Protein AF-A0A9P6XNH2-F1 (afdb_monomer_lite)

pLDDT: mean 90.01, std 6.52, range [66.5, 95.94]

Radius of gyration: 12.9 Å; chains: 1; bounding box: 38×22×28 Å

Organism: NCBI:txid936053

Sequence (93 aa):
MHIDSGAQSGMLTGDGKTVLSQGVIITQGTLDLRSSEAEISLKDGEPVRAVFTGKQDTMKQQLDDGTWMDAVADRIDYDIKTEIITLTGNYKR

Structure (mmCIF, N/CA/C/O backbone):
data_AF-A0A9P6XNH2-F1
#
_entry.id   AF-A0A9P6XNH2-F1
#
loop_
_atom_site.group_PDB
_atom_site.id
_atom_site.type_symbol
_atom_site.label_atom_id
_atom_site.label_alt_id
_atom_site.label_comp_id
_atom_site.label_asym_id
_atom_site.label_entity_id
_atom_site.label_seq_id
_atom_site.pdbx_PDB_ins_code
_atom_site.Cartn_x
_atom_site.Cartn_y
_atom_site.Cartn_z
_atom_site.occupancy
_atom_site.B_iso_or_equiv
_atom_site.auth_seq_id
_atom_site.auth_comp_id
_atom_site.auth_asym_id
_atom_site.auth_atom_id
_atom_site.pdbx_PDB_model_num
ATOM 1 N N . MET A 1 1 ? 2.162 7.879 -6.979 1.00 83.06 1 MET A N 1
ATOM 2 C CA . MET A 1 1 ? 2.406 7.138 -5.726 1.00 83.06 1 MET A CA 1
ATOM 3 C C . MET A 1 1 ? 3.562 7.801 -4.998 1.00 83.06 1 MET A C 1
ATOM 5 O O . MET A 1 1 ? 4.522 8.180 -5.658 1.00 83.06 1 MET A O 1
ATOM 9 N N . HIS A 1 2 ? 3.458 7.960 -3.683 1.00 88.44 2 HIS A N 1
ATOM 10 C CA . HIS A 1 2 ? 4.531 8.426 -2.809 1.00 88.44 2 HIS A CA 1
ATOM 11 C C . HIS A 1 2 ? 4.763 7.388 -1.707 1.00 88.44 2 HIS A C 1
ATOM 13 O O . HIS A 1 2 ? 3.797 6.793 -1.227 1.00 88.44 2 HIS A O 1
ATOM 19 N N . ILE A 1 3 ? 6.028 7.138 -1.366 1.00 88.88 3 ILE A N 1
ATOM 20 C CA . ILE A 1 3 ? 6.434 6.116 -0.399 1.00 88.88 3 ILE A CA 1
ATOM 21 C C . ILE A 1 3 ? 7.430 6.729 0.582 1.00 88.88 3 ILE A C 1
ATOM 23 O O . ILE A 1 3 ? 8.472 7.223 0.155 1.00 88.88 3 ILE A O 1
ATOM 27 N N . ASP A 1 4 ? 7.125 6.628 1.872 1.00 91.69 4 ASP A N 1
ATOM 28 C CA . ASP A 1 4 ? 8.012 6.986 2.976 1.00 91.69 4 ASP A CA 1
ATOM 29 C C . ASP A 1 4 ? 8.407 5.735 3.760 1.00 91.69 4 ASP A C 1
ATOM 31 O O . ASP A 1 4 ? 7.569 4.874 4.038 1.00 91.69 4 ASP A O 1
ATOM 35 N N . SER A 1 5 ? 9.678 5.644 4.157 1.00 92.62 5 SER A N 1
ATOM 36 C CA . SER A 1 5 ? 10.161 4.572 5.030 1.00 92.62 5 SER A CA 1
ATOM 37 C C . SER A 1 5 ? 11.363 4.989 5.867 1.00 92.62 5 SER A C 1
ATOM 39 O O . SER A 1 5 ? 12.168 5.803 5.415 1.00 92.62 5 SER A O 1
ATOM 41 N N . GLY A 1 6 ? 11.529 4.391 7.050 1.00 89.75 6 GLY A N 1
ATOM 42 C CA . GLY A 1 6 ? 12.684 4.658 7.916 1.00 89.75 6 GLY A CA 1
ATOM 43 C C . GLY A 1 6 ? 13.997 4.050 7.408 1.00 89.75 6 GLY A C 1
ATOM 44 O O . GLY A 1 6 ? 15.068 4.613 7.630 1.00 89.75 6 GLY A O 1
ATOM 45 N N . ALA A 1 7 ? 13.926 2.922 6.697 1.00 90.75 7 ALA A N 1
ATOM 46 C CA . ALA A 1 7 ? 15.084 2.252 6.116 1.00 90.75 7 ALA A CA 1
ATOM 47 C C . ALA A 1 7 ? 14.744 1.554 4.794 1.00 90.75 7 ALA A C 1
ATOM 49 O O . ALA A 1 7 ? 13.634 1.059 4.603 1.00 90.75 7 ALA A O 1
ATOM 50 N N . GLN A 1 8 ? 15.744 1.444 3.919 1.00 91.06 8 GLN A N 1
ATOM 51 C CA . GLN A 1 8 ? 15.636 0.795 2.617 1.00 91.06 8 GLN A CA 1
ATOM 52 C C . GLN A 1 8 ? 16.840 -0.123 2.359 1.00 91.06 8 GLN A C 1
ATOM 54 O O . GLN A 1 8 ? 17.981 0.244 2.639 1.00 91.06 8 GLN A O 1
ATOM 59 N N . SER A 1 9 ? 16.590 -1.288 1.757 1.00 89.75 9 SER A N 1
ATOM 60 C CA . SER A 1 9 ? 17.614 -2.205 1.250 1.00 89.75 9 SER A CA 1
ATOM 61 C C . SER A 1 9 ? 17.176 -2.825 -0.080 1.00 89.75 9 SER A C 1
ATOM 63 O O . SER A 1 9 ? 16.061 -3.329 -0.187 1.00 89.75 9 SER A O 1
ATOM 65 N N . GLY A 1 10 ? 18.037 -2.808 -1.101 1.00 84.06 10 GLY A N 1
ATOM 66 C CA . GLY A 1 10 ? 17.766 -3.453 -2.392 1.00 84.06 10 GLY A CA 1
ATOM 67 C C . GLY A 1 10 ? 18.240 -2.654 -3.602 1.00 84.06 10 GLY A C 1
ATOM 68 O O . GLY A 1 10 ? 18.964 -1.666 -3.472 1.00 84.06 10 GLY A O 1
ATOM 69 N N . MET A 1 11 ? 17.839 -3.108 -4.791 1.00 75.56 11 MET A N 1
ATOM 70 C CA . MET A 1 11 ? 18.114 -2.420 -6.056 1.00 75.56 11 MET A CA 1
ATOM 71 C C . MET A 1 11 ? 16.911 -1.569 -6.462 1.00 75.56 11 MET A C 1
ATOM 73 O O . MET A 1 11 ? 15.793 -2.074 -6.532 1.00 75.56 11 MET A O 1
ATOM 77 N N . LEU A 1 12 ? 17.168 -0.293 -6.758 1.00 67.06 12 LEU A N 1
ATOM 78 C CA . LEU A 1 12 ? 16.182 0.665 -7.276 1.00 67.06 12 LEU A CA 1
ATOM 79 C C . LEU A 1 12 ? 16.137 0.728 -8.809 1.00 67.06 12 LEU A C 1
ATOM 81 O O . LEU A 1 12 ? 15.389 1.525 -9.366 1.00 67.06 12 LEU A O 1
ATOM 85 N N . THR A 1 13 ? 16.971 -0.045 -9.503 1.00 71.19 13 THR A N 1
ATOM 86 C CA . THR A 1 13 ? 17.129 0.045 -10.956 1.00 71.19 13 THR A CA 1
ATOM 87 C C . THR A 1 13 ? 16.954 -1.314 -11.618 1.00 71.19 13 THR A C 1
ATOM 89 O O . THR A 1 13 ? 17.358 -2.340 -11.074 1.00 71.19 13 THR A O 1
ATOM 92 N N . GLY A 1 14 ? 16.362 -1.301 -12.815 1.00 76.50 14 GLY A N 1
ATOM 93 C CA . GLY A 1 14 ? 16.074 -2.508 -13.586 1.00 76.50 14 GLY A CA 1
ATOM 94 C C . GLY A 1 14 ? 14.993 -3.376 -12.944 1.00 76.50 14 GLY A C 1
ATOM 95 O O . GLY A 1 14 ? 14.057 -2.871 -12.320 1.00 76.50 14 GLY A O 1
ATOM 96 N N . ASP A 1 15 ? 15.130 -4.684 -13.122 1.00 87.19 15 ASP A N 1
ATOM 97 C CA . ASP A 1 15 ? 14.273 -5.673 -12.482 1.00 87.19 15 ASP A CA 1
ATOM 98 C C . ASP A 1 15 ? 14.847 -6.014 -11.110 1.00 87.19 15 ASP A C 1
ATOM 100 O O . ASP A 1 15 ? 16.018 -6.378 -10.979 1.00 87.19 15 ASP A O 1
ATOM 104 N N . GLY A 1 16 ? 14.027 -5.913 -10.069 1.00 88.31 16 GLY A N 1
ATOM 105 C CA . GLY A 1 16 ? 14.533 -6.110 -8.722 1.00 88.31 16 GLY A CA 1
ATOM 106 C C . GLY A 1 16 ? 13.475 -6.033 -7.642 1.00 88.31 16 GLY A C 1
ATOM 107 O O . GLY A 1 16 ? 12.296 -5.785 -7.890 1.00 88.31 16 GLY A O 1
ATOM 108 N N . LYS A 1 17 ? 13.931 -6.263 -6.414 1.00 90.88 17 LYS A N 1
ATOM 109 C CA . LYS A 1 17 ? 13.137 -6.099 -5.203 1.00 90.88 17 LYS A CA 1
ATOM 110 C C . LYS A 1 17 ? 13.829 -5.105 -4.286 1.00 90.88 17 LYS A C 1
ATOM 112 O O . LYS A 1 17 ? 15.042 -5.183 -4.080 1.00 90.88 17 LYS A O 1
ATOM 117 N N . THR A 1 18 ? 13.043 -4.194 -3.737 1.00 92.19 18 THR A N 1
ATOM 118 C CA . THR A 1 18 ? 13.456 -3.267 -2.689 1.00 92.19 18 THR A CA 1
ATOM 119 C C . THR A 1 18 ? 12.627 -3.545 -1.447 1.00 92.19 18 THR A C 1
ATOM 121 O O . THR A 1 18 ? 11.402 -3.557 -1.509 1.00 92.19 18 THR A O 1
ATOM 124 N N . VAL A 1 19 ? 13.299 -3.770 -0.324 1.00 94.06 19 VAL A N 1
ATOM 125 C CA . VAL A 1 19 ? 12.675 -3.916 0.989 1.00 94.06 19 VAL A CA 1
ATOM 126 C C . VAL A 1 19 ? 12.742 -2.573 1.705 1.00 94.06 19 VAL A C 1
ATOM 128 O O . VAL A 1 19 ? 13.812 -1.975 1.838 1.00 94.06 19 VAL A O 1
ATOM 131 N N . LEU A 1 20 ? 11.588 -2.113 2.164 1.00 93.94 20 LEU A N 1
ATOM 132 C CA . LEU A 1 20 ? 11.386 -0.924 2.976 1.00 93.94 20 LEU A CA 1
ATOM 133 C C . LEU A 1 20 ? 11.001 -1.375 4.378 1.00 93.94 20 LEU A C 1
ATOM 135 O O . LEU A 1 20 ? 10.166 -2.260 4.526 1.00 93.94 20 LEU A O 1
ATOM 139 N N . SER A 1 21 ? 11.597 -0.794 5.408 1.00 93.81 21 SER A N 1
ATOM 140 C CA . SER A 1 21 ? 11.368 -1.204 6.797 1.00 93.81 21 SER A CA 1
ATOM 141 C C . SER A 1 21 ? 11.449 -0.015 7.752 1.00 93.81 21 SER A C 1
ATOM 143 O O . SER A 1 21 ? 11.679 1.121 7.334 1.00 93.81 21 SER A O 1
ATOM 145 N N . GLN A 1 22 ? 11.267 -0.288 9.049 1.00 92.44 22 GLN A N 1
ATOM 146 C CA . GLN A 1 22 ? 11.204 0.720 10.115 1.00 92.44 22 GLN A CA 1
ATOM 147 C C . GLN A 1 22 ? 10.029 1.691 9.937 1.00 92.44 22 GLN A C 1
ATOM 149 O O . GLN A 1 22 ? 10.149 2.891 10.174 1.00 92.44 22 GLN A O 1
ATOM 154 N N . GLY A 1 23 ? 8.882 1.132 9.543 1.00 91.25 23 GLY A N 1
ATOM 155 C CA . GLY A 1 23 ? 7.684 1.890 9.212 1.00 91.25 23 GLY A CA 1
ATOM 156 C C . GLY A 1 23 ? 7.684 2.266 7.738 1.00 91.25 23 GLY A C 1
ATOM 157 O O . GLY A 1 23 ? 8.662 2.806 7.231 1.00 91.25 23 GLY A O 1
ATOM 158 N N . VAL A 1 24 ? 6.581 1.960 7.065 1.00 93.69 24 VAL A N 1
ATOM 159 C CA . VAL A 1 24 ? 6.338 2.254 5.656 1.00 93.69 24 VAL A CA 1
ATOM 160 C C . VAL A 1 24 ? 4.980 2.924 5.537 1.00 93.69 24 VAL A C 1
ATOM 162 O O . VAL A 1 24 ? 3.997 2.435 6.098 1.00 93.69 24 VAL A O 1
ATOM 165 N N . ILE A 1 25 ? 4.930 4.034 4.806 1.00 93.62 25 ILE A N 1
ATOM 166 C CA . ILE A 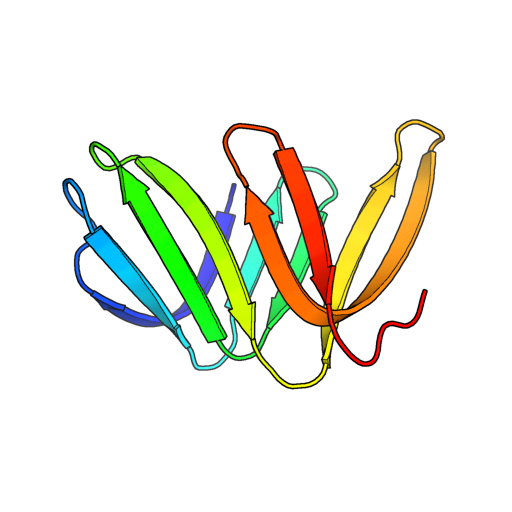1 25 ? 3.696 4.739 4.469 1.00 93.62 25 ILE A CA 1
ATOM 167 C C . ILE A 1 25 ? 3.629 4.866 2.950 1.00 93.62 25 ILE A C 1
ATOM 169 O O . ILE A 1 25 ? 4.551 5.402 2.338 1.00 93.62 25 ILE A O 1
ATOM 173 N N . ILE A 1 26 ? 2.542 4.393 2.341 1.00 91.31 26 ILE A N 1
ATOM 174 C CA . ILE A 1 26 ? 2.236 4.666 0.933 1.00 91.31 26 ILE A CA 1
ATOM 175 C C . ILE A 1 26 ? 1.035 5.584 0.841 1.00 91.31 26 ILE A C 1
ATOM 177 O O . ILE A 1 26 ? 0.005 5.337 1.466 1.00 91.31 26 ILE A O 1
ATOM 181 N N . THR A 1 27 ? 1.162 6.603 -0.009 1.00 92.12 27 THR A N 1
ATOM 182 C CA . THR A 1 27 ? 0.046 7.459 -0.397 1.00 92.12 27 THR A CA 1
ATOM 183 C C . THR A 1 27 ? -0.144 7.521 -1.914 1.00 92.12 27 THR A C 1
ATOM 185 O O . THR A 1 27 ? 0.804 7.661 -2.698 1.00 92.12 27 THR A O 1
ATOM 188 N N . GLN A 1 28 ? -1.395 7.399 -2.361 1.00 89.06 28 GLN A N 1
ATOM 189 C CA . GLN A 1 28 ? -1.785 7.536 -3.768 1.00 89.06 28 GLN A CA 1
ATOM 190 C C . GLN A 1 28 ? -3.234 8.018 -3.863 1.00 89.06 28 GLN A C 1
ATOM 192 O O . GLN A 1 28 ? -4.164 7.260 -3.612 1.00 89.06 28 GLN A O 1
ATOM 197 N N . GLY A 1 29 ? -3.445 9.277 -4.253 1.00 91.38 29 GLY A N 1
ATOM 198 C CA . GLY A 1 29 ? -4.792 9.850 -4.237 1.00 91.38 29 GLY A CA 1
ATOM 199 C C . GLY A 1 29 ? -5.353 9.852 -2.812 1.00 91.38 29 GLY A C 1
ATOM 200 O O . GLY A 1 29 ? -4.797 10.523 -1.947 1.00 91.38 29 GLY A O 1
ATOM 201 N N . THR A 1 30 ? -6.428 9.0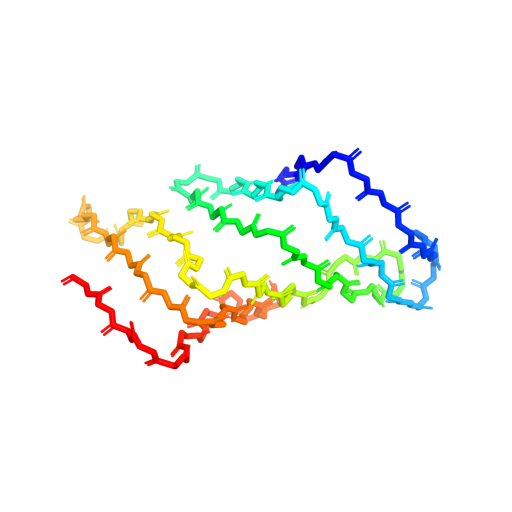97 -2.573 1.00 93.88 30 THR A N 1
ATOM 202 C CA . THR A 1 30 ? -7.047 8.911 -1.247 1.00 93.88 30 THR A CA 1
ATOM 203 C C . THR A 1 30 ? -6.504 7.708 -0.470 1.00 93.88 30 THR A C 1
ATOM 205 O O . THR A 1 30 ? -6.894 7.531 0.686 1.00 93.88 30 THR A O 1
ATOM 208 N N . LEU A 1 31 ? -5.601 6.922 -1.072 1.00 92.44 31 LEU A N 1
ATOM 209 C CA . LEU A 1 31 ? -5.012 5.738 -0.454 1.00 92.44 31 LEU A CA 1
ATOM 210 C C . LEU A 1 31 ? -3.983 6.173 0.581 1.00 92.44 31 LEU A C 1
ATOM 212 O O . LEU A 1 31 ? -3.061 6.912 0.242 1.00 92.44 31 LEU A O 1
ATOM 216 N N . ASP A 1 32 ? -4.128 5.683 1.807 1.00 94.62 32 ASP A N 1
ATOM 217 C CA . ASP A 1 32 ? -3.151 5.760 2.896 1.00 94.62 32 ASP A CA 1
ATOM 218 C C . ASP A 1 32 ? -2.956 4.340 3.438 1.00 94.62 32 ASP A C 1
ATOM 220 O O . ASP A 1 32 ? -3.886 3.748 3.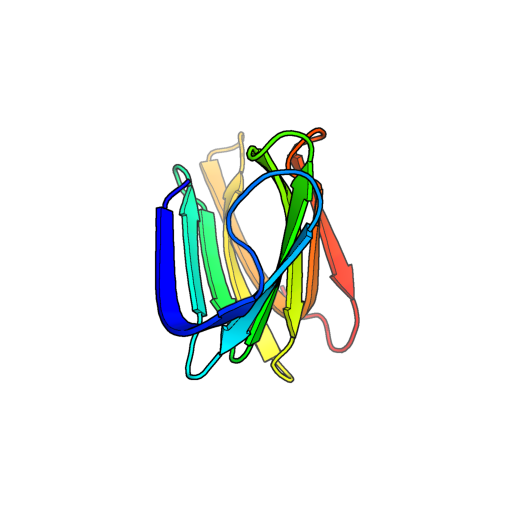989 1.00 94.62 32 ASP A O 1
ATOM 224 N N . LEU A 1 33 ? -1.769 3.770 3.229 1.00 93.94 33 LEU A N 1
ATOM 225 C CA . LEU A 1 33 ? -1.408 2.434 3.699 1.00 93.94 33 LEU A CA 1
ATOM 226 C C . LEU A 1 33 ? -0.209 2.530 4.630 1.00 93.94 33 LEU A C 1
ATOM 228 O O . LEU A 1 33 ? 0.804 3.134 4.275 1.00 93.94 33 LEU A O 1
ATOM 232 N N . ARG A 1 34 ? -0.310 1.903 5.805 1.00 94.88 34 ARG A N 1
ATOM 233 C CA . ARG A 1 34 ? 0.739 1.899 6.828 1.00 94.88 34 ARG A CA 1
ATOM 234 C C . ARG A 1 34 ? 1.106 0.481 7.227 1.00 94.88 34 ARG A C 1
ATOM 236 O O . ARG A 1 34 ? 0.235 -0.333 7.526 1.00 94.88 34 ARG A O 1
ATOM 243 N N . SER A 1 35 ? 2.403 0.208 7.256 1.00 95.50 35 SER A N 1
ATOM 244 C CA . SER A 1 35 ? 2.953 -1.106 7.591 1.00 95.50 35 SER A CA 1
ATOM 245 C C . SER A 1 35 ? 4.301 -0.984 8.295 1.00 95.50 35 SER A C 1
ATOM 247 O O . SER A 1 35 ? 4.927 0.075 8.274 1.00 95.50 35 SER A O 1
ATOM 249 N N . SER A 1 36 ? 4.776 -2.060 8.926 1.00 94.00 36 SER A N 1
ATOM 250 C CA . SER A 1 36 ? 6.145 -2.104 9.448 1.00 94.00 36 SER A CA 1
ATOM 251 C C . SER A 1 36 ? 7.195 -2.348 8.363 1.00 94.00 36 SER A C 1
ATOM 253 O O . SER A 1 36 ? 8.313 -1.840 8.484 1.00 94.00 36 SER A O 1
ATOM 255 N N . GLU A 1 37 ? 6.839 -3.115 7.328 1.00 95.19 37 GLU A N 1
ATOM 256 C CA . GLU A 1 37 ? 7.732 -3.537 6.249 1.00 95.19 37 GLU A CA 1
ATOM 257 C C . GLU A 1 37 ? 6.966 -3.633 4.924 1.00 95.19 37 GLU A C 1
ATOM 259 O O . GLU A 1 37 ? 5.800 -4.030 4.894 1.00 95.19 37 GLU A O 1
ATOM 264 N N . ALA A 1 38 ? 7.630 -3.298 3.820 1.00 95.12 38 ALA A N 1
ATOM 265 C CA . ALA A 1 38 ? 7.110 -3.502 2.480 1.00 95.12 38 ALA A CA 1
ATOM 266 C C . ALA A 1 38 ? 8.183 -4.046 1.535 1.00 95.12 38 ALA A C 1
ATOM 268 O O . ALA A 1 38 ? 9.313 -3.568 1.522 1.00 95.12 38 ALA A O 1
ATOM 269 N N . GLU A 1 39 ? 7.812 -4.993 0.681 1.00 95.25 39 GLU A N 1
ATOM 270 C CA . GLU A 1 39 ? 8.604 -5.416 -0.471 1.00 95.25 39 GLU A CA 1
ATOM 271 C C . GLU A 1 39 ? 8.015 -4.789 -1.740 1.00 95.25 39 GLU A C 1
ATOM 273 O O . GLU A 1 39 ? 6.880 -5.079 -2.125 1.00 95.25 39 GLU A O 1
ATOM 278 N N . ILE A 1 40 ? 8.796 -3.945 -2.411 1.00 93.56 40 ILE A N 1
ATOM 279 C CA . ILE A 1 40 ? 8.456 -3.339 -3.698 1.00 93.56 40 ILE A CA 1
ATOM 280 C C . ILE A 1 40 ? 9.166 -4.110 -4.804 1.00 93.56 40 ILE A C 1
ATOM 282 O O . ILE A 1 40 ? 10.395 -4.177 -4.842 1.00 93.56 40 ILE A O 1
ATOM 286 N N . SER A 1 41 ? 8.390 -4.686 -5.718 1.00 94.00 41 SER A N 1
ATOM 287 C CA . SER A 1 41 ? 8.913 -5.298 -6.939 1.00 94.00 41 SER A CA 1
ATOM 288 C C . SER A 1 41 ? 8.957 -4.266 -8.059 1.00 94.00 41 SER A C 1
ATOM 290 O O . SER A 1 41 ? 7.951 -3.610 -8.342 1.00 94.00 41 SER A O 1
ATOM 292 N N . LEU A 1 42 ? 10.112 -4.162 -8.709 1.00 91.81 42 LEU A N 1
ATOM 293 C CA . LEU A 1 42 ? 10.365 -3.301 -9.856 1.00 91.81 42 LEU A CA 1
ATOM 294 C C . LEU A 1 42 ? 10.462 -4.147 -11.125 1.00 91.81 42 LEU A C 1
ATOM 296 O O . LEU A 1 42 ? 11.031 -5.242 -11.106 1.00 91.81 42 LEU A O 1
ATOM 300 N N . LYS A 1 43 ? 9.930 -3.617 -12.222 1.00 91.94 43 LYS A N 1
ATOM 301 C CA . LYS A 1 43 ? 10.152 -4.126 -13.572 1.00 91.94 43 LYS A CA 1
ATOM 302 C C . LYS A 1 43 ? 10.496 -2.962 -14.482 1.00 91.94 43 LYS A C 1
ATOM 304 O O . LYS A 1 43 ? 9.750 -1.988 -14.508 1.00 91.94 43 LYS A O 1
ATOM 309 N N . ASP A 1 44 ? 11.601 -3.063 -15.212 1.00 90.19 44 ASP A N 1
ATOM 310 C CA . ASP A 1 44 ? 12.110 -1.981 -16.063 1.00 90.19 44 ASP A CA 1
ATOM 311 C C . ASP A 1 44 ? 12.302 -0.654 -15.288 1.00 90.19 44 ASP A C 1
ATOM 313 O O . ASP A 1 44 ? 12.156 0.434 -15.837 1.00 90.19 44 ASP A O 1
ATOM 317 N N . GLY A 1 45 ? 12.623 -0.737 -13.988 1.00 86.94 45 GLY A N 1
ATOM 318 C CA . GLY A 1 45 ? 12.746 0.418 -13.089 1.00 86.94 45 GLY A CA 1
ATOM 319 C C . GLY A 1 45 ? 11.423 0.975 -12.546 1.00 86.94 45 GLY A C 1
ATOM 320 O O . GLY A 1 45 ? 11.456 1.865 -11.701 1.00 86.94 45 GLY A O 1
ATOM 321 N N . GLU A 1 46 ? 10.276 0.438 -12.964 1.00 88.44 46 GLU A N 1
ATOM 322 C CA . GLU A 1 46 ? 8.950 0.886 -12.530 1.00 88.44 46 GLU A CA 1
ATOM 323 C C . GLU A 1 46 ? 8.351 -0.051 -11.464 1.00 88.44 46 GLU A C 1
ATOM 325 O O . GLU A 1 46 ? 8.426 -1.277 -11.609 1.00 88.44 46 GLU A O 1
ATOM 330 N N . PRO A 1 47 ? 7.714 0.471 -10.399 1.00 89.62 47 PRO A N 1
ATOM 331 C CA . PRO A 1 47 ? 6.988 -0.344 -9.427 1.00 89.62 47 PRO A CA 1
ATOM 332 C C . PRO A 1 47 ? 5.827 -1.105 -10.068 1.00 89.62 47 PRO A C 1
ATOM 334 O O . PRO A 1 47 ? 4.953 -0.518 -10.701 1.00 89.62 47 PRO A O 1
ATOM 337 N N . VAL A 1 48 ? 5.783 -2.422 -9.861 1.00 94.25 48 VAL A N 1
ATOM 338 C CA . VAL A 1 48 ? 4.710 -3.282 -10.393 1.00 94.25 48 VAL A CA 1
ATOM 339 C C . VAL A 1 48 ? 3.885 -3.971 -9.318 1.00 94.25 48 VAL A C 1
ATOM 341 O O . VAL A 1 48 ? 2.751 -4.362 -9.578 1.00 94.25 48 VAL A O 1
ATOM 344 N N . ARG A 1 49 ? 4.442 -4.132 -8.117 1.00 95.12 49 ARG A N 1
ATOM 345 C CA . ARG A 1 49 ? 3.767 -4.771 -6.988 1.00 95.12 49 ARG A CA 1
ATOM 346 C C . ARG A 1 49 ? 4.359 -4.279 -5.680 1.00 95.12 49 ARG A C 1
ATOM 348 O O . ARG A 1 49 ? 5.579 -4.147 -5.583 1.00 95.12 49 ARG A O 1
ATOM 355 N N . ALA A 1 50 ? 3.511 -4.076 -4.684 1.00 94.12 50 ALA A N 1
ATOM 356 C CA . ALA A 1 50 ? 3.923 -3.776 -3.323 1.00 94.12 50 ALA A CA 1
ATOM 357 C C . ALA A 1 50 ? 3.269 -4.764 -2.354 1.00 94.12 50 ALA A C 1
ATOM 359 O O . ALA A 1 50 ? 2.053 -4.945 -2.361 1.00 94.12 50 ALA A O 1
ATOM 360 N N . VAL A 1 51 ? 4.082 -5.427 -1.539 1.00 95.94 51 VAL A N 1
ATOM 361 C CA . VAL A 1 51 ? 3.624 -6.378 -0.525 1.00 95.94 51 VAL A CA 1
ATOM 362 C C . VAL A 1 51 ? 3.956 -5.814 0.841 1.00 95.94 51 VAL A C 1
ATOM 364 O O . VAL A 1 51 ? 5.126 -5.621 1.140 1.00 95.94 51 VAL A O 1
ATOM 367 N N . PHE A 1 52 ? 2.944 -5.600 1.668 1.00 94.75 52 PHE A N 1
ATOM 368 C CA . PHE A 1 52 ? 3.073 -5.055 3.015 1.00 94.75 52 PHE A CA 1
ATOM 369 C C . PHE A 1 52 ? 2.879 -6.153 4.044 1.00 94.75 52 PHE A C 1
ATOM 371 O O . PHE A 1 52 ? 2.013 -7.023 3.875 1.00 94.75 52 PHE A O 1
ATOM 378 N N . THR A 1 53 ? 3.710 -6.112 5.080 1.00 92.50 53 THR A N 1
ATOM 379 C CA . THR A 1 53 ? 3.633 -7.036 6.205 1.00 92.50 53 THR A CA 1
ATOM 380 C C . THR A 1 53 ? 4.011 -6.340 7.503 1.00 92.50 53 THR A C 1
ATOM 382 O O . THR A 1 53 ? 5.101 -5.773 7.628 1.00 92.50 53 THR A O 1
ATOM 385 N N . GLY A 1 54 ? 3.155 -6.467 8.513 1.00 78.25 54 GLY A N 1
ATOM 386 C CA . GLY A 1 54 ? 3.462 -5.909 9.830 1.00 78.25 54 GLY A CA 1
ATOM 387 C C . GLY A 1 54 ? 2.658 -6.427 11.008 1.00 78.25 54 GLY A C 1
ATOM 388 O O . GLY A 1 54 ? 2.786 -5.877 12.097 1.00 78.25 54 GLY A O 1
ATOM 389 N N . LYS A 1 55 ? 1.889 -7.514 10.828 1.00 70.75 55 LYS A N 1
ATOM 390 C CA . LYS A 1 55 ? 0.960 -8.051 11.841 1.00 70.75 55 LYS A CA 1
ATOM 391 C C . LYS A 1 55 ? -0.020 -6.962 12.304 1.00 70.75 55 LYS A C 1
ATOM 393 O O . LYS A 1 55 ? 0.054 -6.537 13.453 1.00 70.75 55 LYS A O 1
ATOM 398 N N . GLN A 1 56 ? -0.942 -6.584 11.411 1.00 79.69 56 GLN A N 1
ATOM 399 C CA . GLN A 1 56 ? -1.911 -5.469 11.482 1.00 79.69 56 GLN A CA 1
ATOM 400 C C . GLN A 1 56 ? -1.493 -4.215 10.704 1.00 79.69 56 GLN A C 1
ATOM 402 O O . GLN A 1 56 ? -1.471 -3.108 11.236 1.00 79.69 56 GLN A O 1
ATOM 407 N N . ASP A 1 57 ? -1.221 -4.397 9.416 1.00 87.38 57 ASP A N 1
ATOM 408 C CA . ASP A 1 57 ? -1.124 -3.287 8.473 1.00 87.38 57 ASP A CA 1
ATOM 409 C C . ASP A 1 57 ? -2.485 -2.609 8.338 1.00 87.38 57 ASP A C 1
ATOM 411 O O . ASP A 1 57 ? -3.516 -3.290 8.327 1.00 87.38 57 ASP A O 1
ATOM 415 N N . THR A 1 58 ? -2.489 -1.283 8.223 1.00 92.62 58 THR A N 1
ATOM 416 C CA . THR A 1 58 ? -3.715 -0.502 8.063 1.00 92.62 58 THR A CA 1
ATOM 417 C C . THR A 1 58 ? -3.802 0.104 6.673 1.00 92.62 58 THR A C 1
ATOM 419 O O . THR A 1 58 ? -2.796 0.481 6.071 1.00 92.62 58 THR A O 1
ATOM 422 N N . MET A 1 59 ? -5.022 0.203 6.157 1.00 93.75 59 MET A N 1
ATOM 423 C CA . MET A 1 59 ? -5.318 0.826 4.877 1.00 93.75 59 MET A CA 1
ATOM 424 C C . MET A 1 59 ? -6.572 1.673 4.999 1.00 93.75 59 MET A C 1
ATOM 426 O O . MET A 1 59 ? -7.604 1.204 5.475 1.00 93.75 59 MET A O 1
ATOM 430 N N . LYS A 1 60 ? -6.496 2.895 4.486 1.00 94.69 60 LYS A N 1
ATOM 431 C CA . LYS A 1 60 ? -7.635 3.776 4.302 1.00 94.69 60 LYS A CA 1
ATOM 432 C C . LYS A 1 60 ? -7.738 4.188 2.841 1.00 94.69 60 LYS A C 1
ATOM 434 O O . LYS A 1 60 ? -6.743 4.589 2.249 1.00 94.69 60 LYS A O 1
ATOM 439 N N . GLN A 1 61 ? -8.934 4.086 2.272 1.00 93.94 61 GLN A N 1
ATOM 440 C CA . GLN A 1 61 ? -9.205 4.441 0.880 1.00 93.94 61 GLN A CA 1
ATOM 441 C C . GLN A 1 61 ? -10.622 4.989 0.744 1.00 93.94 61 GLN A C 1
ATOM 443 O O . GLN A 1 61 ? -11.551 4.461 1.356 1.00 93.94 61 GLN A O 1
ATOM 448 N N . GLN A 1 62 ? -10.807 6.023 -0.075 1.00 94.88 62 GLN A N 1
ATOM 449 C CA . GLN A 1 62 ? -12.149 6.431 -0.490 1.00 94.88 62 GLN A CA 1
ATOM 450 C C . GLN A 1 62 ? -12.570 5.613 -1.714 1.00 94.88 62 GLN A C 1
ATOM 452 O O . GLN A 1 62 ? -11.814 5.523 -2.680 1.00 94.88 62 GLN A O 1
ATOM 457 N N . LEU A 1 63 ? -13.755 5.009 -1.655 1.00 90.50 63 LEU A N 1
ATOM 458 C CA . LEU A 1 63 ? -14.362 4.281 -2.766 1.00 90.50 63 LEU A CA 1
ATOM 459 C C . LEU A 1 63 ? -15.053 5.248 -3.736 1.00 90.50 63 LEU A C 1
ATOM 461 O O . LEU A 1 63 ? -15.336 6.396 -3.391 1.00 90.50 63 LEU A O 1
ATOM 465 N N . ASP A 1 64 ? -15.376 4.763 -4.933 1.00 88.88 64 ASP A N 1
ATOM 466 C CA . ASP A 1 64 ? -16.004 5.565 -5.994 1.00 88.88 64 ASP A CA 1
ATOM 467 C C . ASP A 1 64 ? -17.375 6.134 -5.596 1.00 88.88 64 ASP A C 1
ATOM 469 O O . ASP A 1 64 ? -17.792 7.180 -6.090 1.00 88.88 64 ASP A O 1
ATOM 473 N N . ASP A 1 65 ? -18.072 5.471 -4.669 1.00 93.00 65 ASP A N 1
ATOM 474 C CA . ASP A 1 65 ? -19.337 5.945 -4.098 1.00 93.00 65 ASP A CA 1
ATOM 475 C C . ASP A 1 65 ? -19.156 7.039 -3.022 1.00 93.00 65 ASP A C 1
ATOM 477 O O . ASP A 1 65 ? -20.130 7.521 -2.441 1.00 93.00 65 ASP A O 1
ATOM 481 N N . GLY A 1 66 ? -17.910 7.441 -2.757 1.00 93.50 66 GLY A N 1
ATOM 482 C CA . GLY A 1 66 ? -17.522 8.446 -1.773 1.00 93.50 66 GLY A CA 1
ATOM 483 C C . GLY A 1 66 ? -17.390 7.920 -0.344 1.00 93.50 66 GLY A C 1
ATOM 484 O O . GLY A 1 66 ? -16.931 8.668 0.530 1.00 93.50 66 GLY A O 1
ATOM 485 N N . THR A 1 67 ? -17.757 6.664 -0.081 1.00 94.94 67 THR A N 1
ATOM 486 C CA . THR A 1 67 ? -17.607 6.053 1.243 1.00 94.94 67 THR A CA 1
ATOM 487 C C . THR A 1 67 ? -16.147 5.735 1.546 1.00 94.94 67 THR A C 1
ATOM 489 O O . THR A 1 67 ? -15.314 5.570 0.656 1.00 94.94 67 THR A O 1
ATOM 492 N N . TRP A 1 68 ? -15.819 5.664 2.834 1.00 93.69 68 TRP A N 1
ATOM 493 C CA . TRP A 1 68 ? -14.482 5.291 3.278 1.00 93.69 68 TRP A CA 1
ATOM 494 C C . TRP A 1 68 ? -14.407 3.795 3.561 1.00 93.69 68 TRP A C 1
ATOM 496 O O . TRP A 1 68 ? -15.254 3.230 4.253 1.00 93.69 68 TRP A O 1
ATOM 506 N N . MET A 1 69 ? -13.347 3.173 3.064 1.00 91.25 69 MET A N 1
ATOM 507 C CA . MET A 1 69 ? -12.880 1.870 3.495 1.00 91.25 69 MET A CA 1
ATOM 508 C C . MET A 1 69 ? -11.720 2.072 4.464 1.00 91.25 69 MET A C 1
ATOM 510 O O . MET A 1 69 ? -10.715 2.676 4.100 1.00 91.25 69 MET A O 1
ATOM 514 N N . ASP A 1 70 ? -11.877 1.558 5.677 1.00 93.44 70 ASP A N 1
ATOM 515 C CA . ASP A 1 70 ? -10.809 1.375 6.655 1.00 93.44 70 ASP A CA 1
ATOM 516 C C . ASP A 1 70 ? -10.603 -0.135 6.799 1.00 93.44 70 ASP A C 1
ATOM 518 O O . ASP A 1 70 ? -11.575 -0.894 6.819 1.00 93.44 70 ASP A O 1
ATOM 522 N N . ALA A 1 71 ? -9.362 -0.594 6.772 1.00 91.31 71 ALA A N 1
ATOM 523 C CA . ALA A 1 71 ? -9.054 -2.008 6.812 1.00 91.31 71 ALA A CA 1
ATOM 524 C C . ALA A 1 71 ? -7.787 -2.281 7.603 1.00 91.31 71 ALA A C 1
ATOM 526 O O . ALA A 1 71 ? -6.793 -1.569 7.487 1.00 91.31 71 ALA A O 1
ATOM 527 N N . VAL A 1 72 ? -7.814 -3.390 8.336 1.00 93.25 72 VAL A N 1
ATOM 528 C CA . VAL A 1 72 ? -6.648 -3.973 8.996 1.00 93.25 72 VAL A CA 1
ATOM 529 C C . VAL A 1 72 ? -6.423 -5.366 8.431 1.00 93.25 72 VAL A C 1
ATOM 531 O O . VAL A 1 72 ? -7.388 -6.117 8.306 1.00 93.25 72 VAL A O 1
ATOM 534 N N . ALA A 1 73 ? -5.185 -5.731 8.102 1.00 93.31 73 ALA A N 1
ATOM 535 C CA . ALA A 1 73 ? -4.832 -7.070 7.626 1.00 93.31 73 ALA A CA 1
ATOM 536 C C . ALA A 1 73 ? -3.430 -7.492 8.096 1.00 93.31 73 ALA A C 1
ATOM 538 O O . ALA A 1 73 ? -2.607 -6.660 8.467 1.00 93.31 73 ALA A O 1
ATOM 539 N N . ASP A 1 74 ? -3.131 -8.793 8.077 1.00 92.19 74 ASP A N 1
ATOM 540 C CA . ASP A 1 74 ? -1.769 -9.265 8.383 1.00 92.19 74 ASP A CA 1
ATOM 541 C C . ASP A 1 74 ? -0.820 -9.077 7.194 1.00 92.19 74 ASP A C 1
ATOM 543 O O . ASP A 1 74 ? 0.395 -8.984 7.380 1.00 92.19 74 ASP A O 1
ATOM 547 N N . ARG A 1 75 ? -1.391 -9.061 5.985 1.00 93.88 75 ARG A N 1
ATOM 548 C CA . ARG A 1 75 ? -0.710 -8.820 4.718 1.00 93.88 75 ARG A CA 1
ATOM 549 C C . ARG A 1 75 ? -1.618 -8.032 3.785 1.00 93.88 75 ARG A C 1
ATOM 551 O O . ARG A 1 75 ? -2.776 -8.414 3.583 1.00 93.88 75 ARG A O 1
ATOM 558 N N . ILE A 1 76 ? -1.053 -7.010 3.153 1.00 94.81 76 ILE A N 1
ATOM 559 C CA . ILE A 1 76 ? -1.687 -6.277 2.055 1.00 94.81 76 ILE A CA 1
ATOM 560 C C . ILE A 1 76 ? -0.851 -6.489 0.796 1.00 94.81 76 ILE A C 1
ATOM 562 O O . ILE A 1 76 ? 0.361 -6.303 0.809 1.00 94.81 76 ILE A O 1
ATOM 566 N N . ASP A 1 77 ? -1.480 -6.926 -0.287 1.00 95.25 77 ASP A N 1
ATOM 567 C CA . ASP A 1 77 ? -0.827 -7.168 -1.571 1.00 95.25 77 ASP A CA 1
ATOM 568 C C . ASP A 1 77 ? -1.438 -6.246 -2.620 1.00 95.25 77 ASP A C 1
ATOM 570 O O . ASP A 1 77 ? -2.623 -6.369 -2.926 1.00 95.25 77 ASP A O 1
ATOM 574 N N . TYR A 1 78 ? -0.650 -5.300 -3.121 1.00 94.38 78 TYR A N 1
ATOM 575 C CA . TYR A 1 78 ? -1.081 -4.328 -4.111 1.00 94.38 78 TYR A CA 1
ATOM 576 C C . TYR A 1 78 ? -0.434 -4.634 -5.460 1.00 94.38 78 TYR A C 1
ATOM 578 O O . TYR A 1 78 ? 0.772 -4.440 -5.643 1.00 94.38 78 TYR A O 1
ATOM 586 N N . ASP A 1 79 ? -1.244 -5.102 -6.408 1.00 94.62 79 ASP A N 1
ATOM 587 C CA . ASP A 1 79 ? -0.875 -5.154 -7.819 1.00 94.62 79 ASP A CA 1
ATOM 588 C C . ASP A 1 79 ? -1.082 -3.761 -8.419 1.00 94.62 79 ASP A C 1
ATOM 590 O O . ASP A 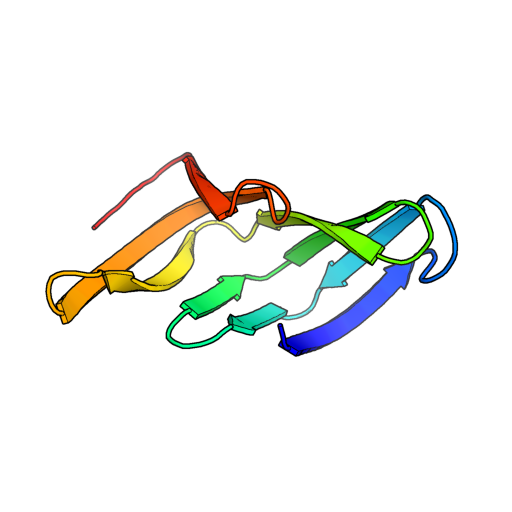1 79 ? -2.212 -3.321 -8.636 1.00 94.62 79 ASP A O 1
ATOM 594 N N . ILE A 1 80 ? 0.025 -3.060 -8.665 1.00 91.06 80 ILE A N 1
ATOM 595 C CA . ILE A 1 80 ? 0.017 -1.669 -9.134 1.00 91.06 80 ILE A CA 1
ATOM 596 C C . ILE A 1 80 ? -0.468 -1.595 -10.586 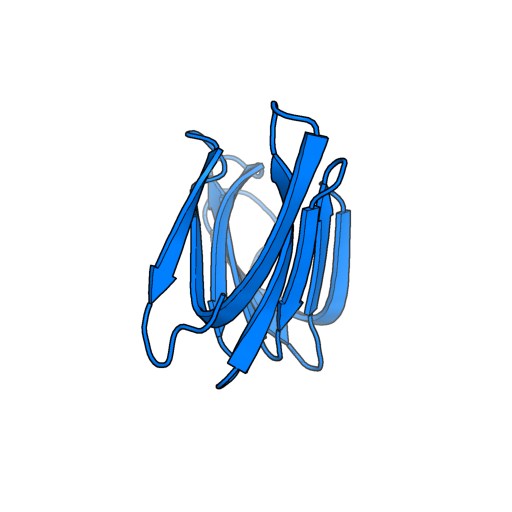1.00 91.06 80 ILE A C 1
ATOM 598 O O . ILE A 1 80 ? -1.021 -0.582 -11.001 1.00 91.06 80 ILE A O 1
ATOM 602 N N . LYS A 1 81 ? -0.288 -2.662 -11.376 1.00 91.50 81 LYS A N 1
ATOM 603 C CA . LYS A 1 81 ? -0.673 -2.661 -12.793 1.00 91.50 81 LYS A CA 1
ATOM 604 C C . LYS A 1 81 ? -2.172 -2.799 -12.979 1.00 91.50 81 LYS A C 1
ATOM 606 O O . LYS A 1 81 ? -2.718 -2.219 -13.913 1.00 91.50 81 LYS A O 1
ATOM 611 N N . THR A 1 82 ? -2.808 -3.612 -12.144 1.00 93.69 82 THR A N 1
ATOM 612 C CA . THR A 1 82 ? -4.258 -3.834 -12.198 1.00 93.69 82 THR A CA 1
ATOM 613 C C . THR A 1 82 ? -5.022 -3.004 -11.174 1.00 93.69 82 THR A C 1
ATOM 615 O O . THR A 1 82 ? -6.244 -3.077 -11.145 1.00 93.69 82 THR A O 1
ATOM 618 N N . GLU A 1 83 ? -4.310 -2.284 -10.309 1.00 88.19 83 GLU A N 1
ATOM 619 C CA . GLU A 1 83 ? -4.849 -1.546 -9.165 1.00 88.19 83 GLU A CA 1
ATOM 620 C C . GLU A 1 83 ? -5.663 -2.435 -8.200 1.00 88.19 83 GLU A C 1
ATOM 622 O O . GLU A 1 83 ? -6.620 -1.998 -7.562 1.00 88.19 83 GLU A O 1
ATOM 627 N N . ILE A 1 84 ? -5.282 -3.714 -8.078 1.00 92.06 84 ILE A N 1
ATOM 628 C CA . ILE A 1 84 ? -5.982 -4.685 -7.225 1.00 92.06 84 ILE A CA 1
ATOM 629 C C . ILE A 1 84 ? -5.273 -4.776 -5.878 1.00 92.06 84 ILE A C 1
ATOM 631 O O . ILE A 1 84 ? -4.085 -5.094 -5.813 1.00 92.06 84 ILE A O 1
ATOM 635 N N . ILE A 1 85 ? -6.029 -4.568 -4.798 1.00 92.31 85 ILE A N 1
ATOM 636 C CA . ILE A 1 85 ? -5.563 -4.761 -3.423 1.00 92.31 85 ILE A CA 1
ATOM 637 C C . ILE A 1 85 ? -6.176 -6.040 -2.850 1.00 92.31 85 ILE A C 1
ATOM 639 O O . ILE A 1 85 ? -7.396 -6.179 -2.763 1.00 92.31 85 ILE A O 1
ATOM 643 N N . THR A 1 86 ? -5.322 -6.965 -2.415 1.00 94.38 86 THR A N 1
ATOM 644 C CA . THR A 1 86 ? -5.718 -8.188 -1.708 1.00 94.38 86 THR A CA 1
ATOM 645 C C . THR A 1 86 ? -5.324 -8.093 -0.239 1.00 94.38 86 THR A C 1
ATOM 647 O O . THR A 1 86 ? -4.149 -7.952 0.094 1.00 94.38 86 THR A O 1
ATOM 650 N N . LEU A 1 87 ? -6.310 -8.212 0.648 1.00 92.56 87 LEU A N 1
ATOM 651 C CA . LEU A 1 87 ? -6.132 -8.195 2.101 1.00 92.56 87 LEU A CA 1
ATOM 652 C C . LEU A 1 87 ? -6.210 -9.630 2.630 1.00 92.56 87 LEU A C 1
ATOM 654 O O . LEU A 1 87 ? -7.188 -10.328 2.374 1.00 92.56 87 LEU A O 1
ATOM 658 N N . THR A 1 88 ? -5.180 -10.092 3.342 1.00 92.06 88 THR A N 1
ATOM 659 C CA . THR A 1 88 ? -5.099 -11.474 3.854 1.00 92.06 88 THR A CA 1
ATOM 660 C C . THR A 1 88 ? -4.784 -11.497 5.352 1.00 92.06 88 THR A C 1
ATOM 662 O O . THR A 1 88 ? -4.003 -10.682 5.841 1.00 92.06 88 THR A O 1
ATOM 665 N N . GLY A 1 89 ? -5.358 -12.461 6.082 1.00 84.44 89 GLY A N 1
ATOM 666 C CA . GLY A 1 89 ? -5.102 -12.684 7.513 1.00 84.44 89 GLY A CA 1
ATOM 667 C C . GLY A 1 89 ? -6.248 -12.216 8.407 1.00 84.44 89 GLY A C 1
ATOM 668 O O . GLY A 1 89 ? -7.401 -12.300 7.989 1.00 84.44 89 GLY A O 1
ATOM 669 N N . ASN A 1 90 ? -5.934 -11.750 9.624 1.00 79.50 90 ASN A N 1
ATOM 670 C CA . ASN A 1 90 ? -6.856 -11.223 10.648 1.00 79.50 90 ASN A CA 1
ATOM 671 C C . ASN A 1 90 ? -7.587 -9.940 10.202 1.00 79.50 90 ASN A C 1
ATOM 673 O O . ASN A 1 90 ? -7.490 -8.887 10.835 1.00 79.50 90 ASN A O 1
ATOM 677 N N . TYR A 1 91 ? -8.315 -10.043 9.097 1.00 74.75 91 TYR A N 1
ATOM 678 C CA . TYR A 1 91 ? -8.959 -8.942 8.420 1.00 74.75 91 TYR A CA 1
ATOM 679 C C . TYR A 1 91 ? -10.107 -8.368 9.245 1.00 74.75 91 TYR A C 1
ATOM 681 O O . TYR A 1 91 ? -10.970 -9.106 9.731 1.00 74.75 91 TYR A O 1
ATOM 689 N N . LYS A 1 92 ? -10.125 -7.040 9.373 1.00 75.75 92 LYS A N 1
ATOM 690 C CA . LYS A 1 92 ? -11.233 -6.274 9.955 1.00 75.75 92 LYS A CA 1
ATOM 691 C C . LYS A 1 92 ? -11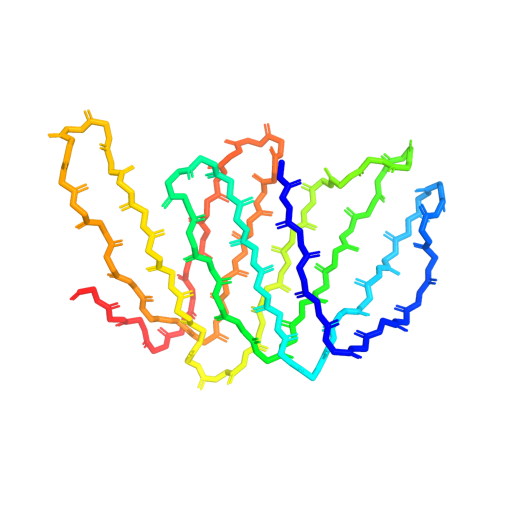.501 -5.047 9.082 1.00 75.75 92 LYS A C 1
ATOM 693 O O . LYS A 1 92 ? -10.544 -4.436 8.610 1.00 75.75 92 LYS A O 1
ATOM 698 N N . ARG A 1 93 ? -12.781 -4.732 8.877 1.00 66.50 93 ARG A N 1
ATOM 699 C CA . ARG A 1 93 ? -13.303 -3.583 8.120 1.00 66.50 93 ARG A CA 1
ATOM 700 C C . ARG A 1 93 ? -14.265 -2.792 8.991 1.00 66.50 93 ARG A C 1
ATOM 702 O O . ARG A 1 93 ? -14.924 -3.454 9.827 1.00 66.50 93 ARG A O 1
#

Secondary structure (DSSP, 8-state):
-EEEEEEEEE--SSSEEEEEEEEEEEEETTEEEEESEEEEEEETTEEEEEEEEEEEEEEEEE-TTSPEEEEEEEEEEEETTTTEEEEESS-B-

Foldseek 3Di:
DDKDAPDKDWDLAAWIKIKGACKMWDDDPQKTKIARMKIFTDHRSHTFKIKGAHQWIWIWGQDPVRDIDIKTARMWIAGPVVRDIDGHHPIDD

InterPro domains:
  IPR005653 Organic solvent tolerance-like, N-terminal [PF03968] (15-92)